Protein AF-A0A3D3XCA2-F1 (afdb_monomer_lite)

Radius of gyration: 22.1 Å; chains: 1; bounding box: 53×29×43 Å

pLDDT: mean 90.27, std 7.69, range [60.09, 97.88]

Structure (mmCIF, N/CA/C/O backbone):
data_AF-A0A3D3XCA2-F1
#
_entry.id   AF-A0A3D3XCA2-F1
#
loop_
_atom_site.group_PDB
_atom_site.id
_atom_site.type_symbol
_atom_site.label_atom_id
_atom_site.label_alt_id
_atom_site.label_comp_id
_atom_site.label_asym_id
_atom_site.label_entity_id
_atom_site.label_seq_id
_atom_site.pdbx_PDB_ins_code
_atom_site.Cartn_x
_atom_site.Cartn_y
_atom_site.Cartn_z
_atom_site.occupancy
_atom_site.B_iso_or_equiv
_atom_site.auth_seq_id
_atom_site.auth_comp_id
_atom_site.auth_asym_id
_atom_site.auth_atom_id
_atom_site.pdbx_PDB_model_num
ATOM 1 N N . MET A 1 1 ? 25.533 -20.237 -24.076 1.00 60.81 1 MET A N 1
ATOM 2 C CA . MET A 1 1 ? 25.798 -18.781 -24.129 1.00 60.81 1 MET A CA 1
ATOM 3 C C . MET A 1 1 ? 26.568 -18.406 -22.875 1.00 60.81 1 MET A C 1
ATOM 5 O O . MET A 1 1 ? 26.204 -18.887 -21.811 1.00 60.81 1 MET A O 1
ATOM 9 N N . LYS A 1 2 ? 27.677 -17.670 -22.999 1.00 74.38 2 LYS A N 1
ATOM 10 C CA . LYS A 1 2 ? 28.513 -17.284 -21.852 1.00 74.38 2 LYS A CA 1
ATOM 11 C C . LYS A 1 2 ? 28.016 -15.934 -21.334 1.00 74.38 2 LYS A C 1
ATOM 13 O O . LYS A 1 2 ? 27.880 -15.007 -22.124 1.00 74.38 2 LYS A O 1
ATOM 18 N N . ASN A 1 3 ? 27.718 -15.855 -20.043 1.00 85.50 3 ASN A N 1
ATOM 19 C CA . ASN A 1 3 ? 27.252 -14.626 -19.407 1.00 85.50 3 ASN A CA 1
ATOM 20 C C . ASN A 1 3 ? 28.373 -13.563 -19.380 1.00 85.50 3 ASN A C 1
ATOM 22 O O . ASN A 1 3 ? 29.539 -13.934 -19.192 1.00 85.50 3 ASN A O 1
ATOM 26 N N . PRO A 1 4 ? 28.053 -12.269 -19.586 1.00 91.75 4 PRO A N 1
ATOM 27 C CA . PRO A 1 4 ? 29.038 -11.191 -19.543 1.00 91.75 4 PRO A CA 1
ATOM 28 C C . PRO A 1 4 ? 29.627 -11.010 -18.140 1.00 91.75 4 PRO A C 1
ATOM 30 O O . PRO A 1 4 ? 29.152 -11.571 -17.151 1.00 91.75 4 PRO A O 1
ATOM 33 N N . THR A 1 5 ? 30.710 -10.241 -18.057 1.00 94.69 5 THR A N 1
ATOM 34 C CA . THR A 1 5 ? 31.444 -9.985 -16.815 1.00 94.69 5 THR A CA 1
ATOM 35 C C . THR A 1 5 ? 31.524 -8.479 -16.559 1.00 94.69 5 THR A C 1
ATOM 37 O O . THR A 1 5 ? 31.838 -7.738 -17.487 1.00 94.69 5 THR A O 1
ATOM 40 N N . ASN A 1 6 ? 31.229 -8.029 -15.335 1.00 92.19 6 ASN A N 1
ATOM 41 C CA . ASN A 1 6 ? 31.304 -6.609 -14.947 1.00 92.19 6 ASN A CA 1
ATOM 42 C C . ASN A 1 6 ? 32.746 -6.153 -14.628 1.00 92.19 6 ASN A C 1
ATOM 44 O O . ASN A 1 6 ? 33.676 -6.967 -14.634 1.00 92.19 6 ASN A O 1
ATOM 48 N N . GLU A 1 7 ? 32.949 -4.868 -14.303 1.00 95.00 7 GLU A N 1
ATOM 49 C CA . GLU A 1 7 ? 34.271 -4.312 -13.956 1.00 95.00 7 GLU A CA 1
ATOM 50 C C . GLU A 1 7 ? 34.964 -4.995 -12.758 1.00 95.00 7 GLU A C 1
ATOM 52 O O . GLU A 1 7 ? 36.185 -4.909 -12.616 1.00 95.00 7 GLU A O 1
ATOM 57 N N . TRP A 1 8 ? 34.220 -5.741 -11.934 1.00 95.69 8 TRP A N 1
ATOM 58 C CA . TRP A 1 8 ? 34.733 -6.495 -10.784 1.00 95.69 8 TRP A CA 1
ATOM 59 C C . TRP A 1 8 ? 34.966 -7.982 -11.061 1.00 95.69 8 TRP A C 1
ATOM 61 O O . TRP A 1 8 ? 35.196 -8.752 -10.129 1.00 95.69 8 TRP A O 1
ATOM 71 N N . LYS A 1 9 ? 34.942 -8.408 -12.329 1.00 94.75 9 LYS A N 1
ATOM 72 C CA . LYS A 1 9 ? 35.160 -9.808 -12.741 1.00 94.75 9 LYS A CA 1
ATOM 73 C C . LYS A 1 9 ? 34.052 -10.777 -12.305 1.00 94.75 9 LYS A C 1
ATOM 75 O O . LYS A 1 9 ? 34.270 -11.988 -12.271 1.00 94.75 9 LYS A O 1
ATOM 80 N N . GLN A 1 10 ? 32.858 -10.275 -11.998 1.00 95.31 10 GLN A N 1
ATOM 81 C CA . GLN A 1 10 ? 31.710 -11.106 -11.642 1.00 95.31 10 GLN A CA 1
ATOM 82 C C . GLN A 1 10 ? 30.864 -11.404 -12.876 1.00 95.31 10 GLN A C 1
ATOM 84 O O . GLN A 1 10 ? 30.678 -10.547 -13.736 1.00 95.31 10 GLN A O 1
ATOM 89 N N . THR A 1 11 ? 30.325 -12.619 -12.947 1.00 95.38 11 THR A N 1
ATOM 90 C CA . THR A 1 11 ? 29.392 -13.004 -14.012 1.00 95.38 11 THR A CA 1
ATOM 91 C C . THR A 1 11 ? 28.037 -12.333 -13.779 1.00 95.38 11 THR A C 1
ATOM 93 O O . THR A 1 11 ? 27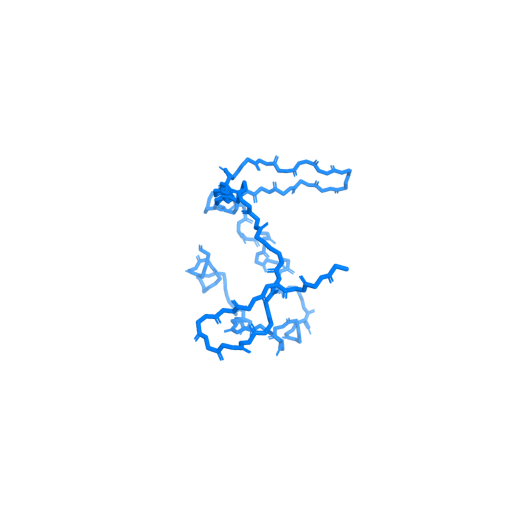.459 -12.500 -12.708 1.00 95.38 11 THR A O 1
ATOM 96 N N . VAL A 1 12 ? 27.521 -11.604 -14.769 1.00 93.50 12 VAL A N 1
ATOM 97 C CA . VAL A 1 12 ? 26.223 -10.906 -14.710 1.00 93.50 12 VAL A CA 1
ATOM 98 C C . VAL A 1 12 ? 25.281 -11.385 -15.818 1.00 93.50 12 VAL A C 1
ATOM 100 O O . VAL A 1 12 ? 25.698 -12.095 -16.732 1.00 93.50 12 VAL A O 1
ATOM 103 N N . GLY A 1 13 ? 23.992 -11.050 -15.718 1.00 90.88 13 GLY A N 1
ATOM 104 C CA . GLY A 1 13 ? 22.991 -11.393 -16.734 1.00 90.88 13 GLY A CA 1
ATOM 105 C C . GLY A 1 13 ? 23.235 -10.704 -18.083 1.00 90.88 13 GLY A C 1
ATOM 106 O O . GLY A 1 13 ? 24.083 -9.822 -18.207 1.00 90.88 13 GLY A O 1
ATOM 107 N N . PHE A 1 14 ? 22.489 -11.116 -19.108 1.00 90.38 14 PHE A N 1
ATOM 108 C CA . PHE A 1 14 ? 22.526 -10.454 -20.414 1.00 90.38 14 PHE A CA 1
ATOM 109 C C . PHE A 1 14 ? 21.985 -9.017 -20.326 1.00 90.38 14 PHE A C 1
ATOM 111 O O . PHE A 1 14 ? 21.154 -8.707 -19.472 1.00 90.38 14 PHE A O 1
ATOM 118 N N . SER A 1 15 ? 22.460 -8.145 -21.219 1.00 88.50 15 SER A N 1
ATOM 119 C CA . SER A 1 15 ? 21.975 -6.764 -21.315 1.00 88.50 15 SER A CA 1
ATOM 120 C C . SER A 1 15 ? 20.504 -6.730 -21.739 1.00 88.50 15 SER A C 1
ATOM 122 O O . SER A 1 15 ? 20.119 -7.423 -22.681 1.00 88.50 15 SER A O 1
ATOM 124 N N . VAL A 1 16 ? 19.694 -5.901 -21.077 1.00 91.00 16 VAL A N 1
ATOM 125 C CA . VAL A 1 16 ? 18.310 -5.605 -21.479 1.00 91.00 16 VAL A CA 1
ATOM 126 C C . VAL A 1 16 ? 18.303 -4.225 -22.134 1.00 91.00 16 VAL A C 1
ATOM 128 O O . VAL A 1 16 ? 17.956 -3.227 -21.513 1.00 91.00 16 VAL A O 1
ATOM 131 N N . GLU A 1 17 ? 18.757 -4.156 -23.386 1.00 91.12 17 GLU A N 1
ATOM 132 C CA . GLU A 1 17 ? 19.009 -2.887 -24.094 1.00 91.12 17 GLU A CA 1
ATOM 133 C C . GLU A 1 17 ? 17.759 -2.008 -24.245 1.00 91.12 17 GLU A C 1
ATOM 135 O O . GLU A 1 17 ? 17.855 -0.785 -24.262 1.00 91.12 17 GLU A O 1
ATOM 140 N N . THR A 1 18 ? 16.578 -2.622 -24.310 1.00 93.50 18 THR A N 1
ATOM 141 C CA . THR A 1 18 ? 15.288 -1.930 -24.440 1.00 93.50 18 THR A CA 1
ATOM 142 C C . THR A 1 18 ? 14.600 -1.709 -23.096 1.00 93.50 18 THR A C 1
ATOM 144 O O . THR A 1 18 ? 13.381 -1.542 -23.046 1.00 93.50 18 THR A O 1
ATOM 147 N N . TRP A 1 19 ? 15.344 -1.780 -21.992 1.00 94.69 19 TRP A N 1
ATOM 148 C CA . TRP A 1 19 ? 14.783 -1.517 -20.677 1.00 94.69 19 TRP A CA 1
ATOM 149 C C . TRP A 1 19 ? 14.316 -0.063 -20.572 1.00 94.69 19 TRP A C 1
ATOM 151 O O . TRP A 1 19 ? 15.072 0.873 -20.831 1.00 94.69 19 TRP A O 1
ATOM 161 N N . SER A 1 20 ? 13.079 0.120 -20.122 1.00 95.06 20 SER A N 1
ATOM 162 C CA . SER A 1 20 ? 12.533 1.415 -19.733 1.00 95.06 20 SER A CA 1
ATOM 163 C C . SER A 1 20 ? 11.860 1.299 -18.368 1.00 95.06 20 SER A C 1
ATOM 165 O O . SER A 1 20 ? 11.311 0.239 -18.052 1.00 95.06 20 SER A O 1
ATOM 167 N N . PRO A 1 21 ? 11.836 2.373 -17.561 1.00 94.88 21 PRO A N 1
ATOM 168 C CA . PRO A 1 21 ? 11.010 2.406 -16.363 1.00 94.88 21 PRO A CA 1
ATOM 169 C C . PRO A 1 21 ? 9.546 2.117 -16.707 1.00 94.88 21 PRO A C 1
ATOM 171 O O . PRO A 1 21 ? 9.034 2.590 -17.724 1.00 94.88 21 PRO A O 1
ATOM 174 N N . VAL A 1 22 ? 8.868 1.356 -15.851 1.00 94.94 22 VAL A N 1
ATOM 175 C CA . VAL A 1 22 ? 7.411 1.221 -15.925 1.00 94.94 22 VAL A CA 1
ATOM 176 C C . VAL A 1 22 ? 6.742 2.516 -15.463 1.00 94.94 22 VAL A C 1
ATOM 178 O O . VAL A 1 22 ? 7.292 3.249 -14.637 1.00 94.94 22 VAL A O 1
ATOM 181 N N . GLY A 1 23 ? 5.556 2.799 -16.002 1.00 94.38 23 GLY A N 1
ATOM 182 C CA . GLY A 1 23 ? 4.737 3.921 -15.549 1.00 94.38 23 GLY A CA 1
ATOM 183 C C . GLY A 1 23 ? 4.286 3.750 -14.097 1.00 94.38 23 GLY A C 1
ATOM 184 O O . GLY A 1 23 ? 4.195 2.632 -13.585 1.00 94.38 23 GLY A O 1
ATOM 185 N N . LEU A 1 24 ? 3.989 4.869 -13.434 1.00 94.69 24 LEU A N 1
ATOM 186 C CA . LEU A 1 24 ? 3.301 4.839 -12.145 1.00 94.69 24 LEU A CA 1
ATOM 187 C C . LEU A 1 24 ? 1.870 4.306 -12.329 1.00 94.69 24 LEU A C 1
ATOM 189 O O . LEU A 1 24 ? 1.303 4.485 -13.409 1.00 94.69 24 LEU A O 1
ATOM 193 N N . PRO A 1 25 ? 1.263 3.703 -11.292 1.00 92.81 25 PRO A N 1
ATOM 194 C CA . PRO A 1 25 ? -0.160 3.386 -11.320 1.00 92.81 25 PRO A CA 1
ATOM 195 C C . PRO A 1 25 ? -0.979 4.650 -11.614 1.00 92.81 25 PRO A C 1
ATOM 197 O O . PRO A 1 25 ? -0.832 5.656 -10.917 1.00 92.81 25 PRO A O 1
ATOM 200 N N . ASP A 1 26 ? -1.838 4.592 -12.629 1.00 93.38 26 ASP A N 1
ATOM 201 C CA . ASP A 1 26 ? -2.728 5.691 -13.030 1.00 93.38 26 ASP A CA 1
ATOM 202 C C . ASP A 1 26 ? -3.868 5.925 -12.022 1.00 93.38 26 ASP A C 1
ATOM 204 O O . ASP A 1 26 ? -4.406 7.025 -11.926 1.00 93.38 26 ASP A O 1
ATOM 208 N N . GLY A 1 27 ? -4.175 4.915 -11.202 1.00 94.25 27 GLY A N 1
ATOM 209 C CA . GLY A 1 27 ? -5.259 4.955 -10.227 1.00 94.25 27 GLY A CA 1
ATOM 210 C C . GLY A 1 27 ? -6.628 4.664 -10.836 1.00 94.25 27 GLY A C 1
ATOM 211 O O . GLY A 1 27 ? -7.631 4.826 -10.136 1.00 94.25 27 GLY A O 1
ATOM 212 N N . GLU A 1 28 ? -6.674 4.226 -12.096 1.00 95.69 28 GLU A N 1
ATOM 213 C CA . GLU A 1 28 ? -7.913 3.835 -12.752 1.00 95.69 28 GLU A CA 1
ATOM 214 C C . GLU A 1 28 ? -8.491 2.564 -12.108 1.00 95.69 28 GLU A C 1
ATOM 216 O O . GLU A 1 28 ? -7.748 1.671 -11.680 1.00 95.69 28 GLU A O 1
ATOM 221 N N . PRO A 1 29 ? -9.826 2.445 -12.015 1.00 96.12 29 PRO A N 1
ATOM 222 C CA . PRO A 1 29 ? -10.449 1.264 -11.444 1.00 96.12 29 PRO A CA 1
ATOM 223 C C . PRO A 1 29 ? -10.124 -0.005 -12.239 1.00 96.12 29 PRO A C 1
ATOM 225 O O . PRO A 1 29 ? -10.395 -0.094 -13.439 1.00 96.12 29 PRO A O 1
ATOM 228 N N . LEU A 1 30 ? -9.624 -1.030 -11.550 1.00 97.06 30 LEU A N 1
ATOM 229 C CA . LEU A 1 30 ? -9.360 -2.33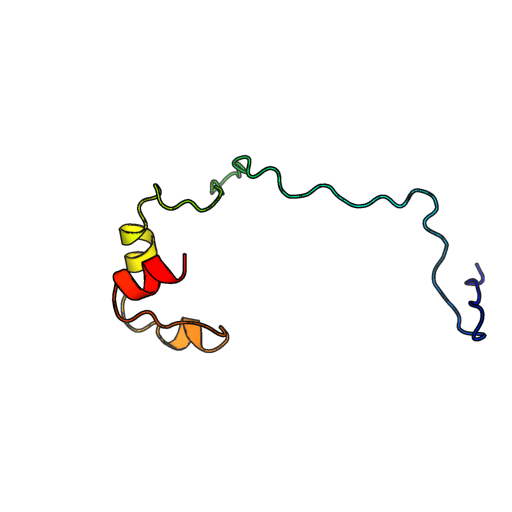8 -12.146 1.00 97.06 30 LEU A CA 1
ATOM 230 C C . LEU A 1 30 ? -10.598 -3.221 -11.978 1.00 97.06 30 LEU A C 1
ATOM 232 O O . LEU A 1 30 ? -10.985 -3.562 -10.858 1.00 97.06 30 LEU A O 1
ATOM 236 N N . ASN A 1 31 ? -11.227 -3.599 -13.091 1.00 97.81 31 ASN A N 1
ATOM 237 C CA . ASN A 1 31 ? -12.429 -4.432 -13.090 1.00 97.81 31 ASN A CA 1
ATOM 238 C C . ASN A 1 31 ? -12.054 -5.899 -13.326 1.00 97.81 31 ASN A C 1
ATOM 240 O O . ASN A 1 31 ? -11.563 -6.256 -14.397 1.00 97.81 31 ASN A O 1
ATOM 244 N N . GLY A 1 32 ? -12.284 -6.745 -12.324 1.00 97.12 32 GLY A N 1
ATOM 245 C CA . GLY A 1 32 ? -12.160 -8.196 -12.428 1.00 97.12 32 GLY A CA 1
ATOM 246 C C . GLY A 1 32 ? -13.521 -8.883 -12.543 1.00 97.12 32 GLY A C 1
ATOM 247 O O . GLY A 1 32 ? -14.571 -8.247 -12.526 1.00 97.12 32 GLY A O 1
ATOM 248 N N . TYR A 1 33 ? -13.505 -10.215 -12.620 1.00 97.81 33 TYR A N 1
ATOM 249 C CA . TYR A 1 33 ? -14.733 -11.018 -12.682 1.00 97.81 33 TYR A CA 1
ATOM 250 C C . TYR A 1 33 ? -15.521 -11.027 -11.365 1.00 97.81 33 TYR A C 1
ATOM 252 O O . TYR A 1 33 ? -16.747 -11.063 -11.387 1.00 97.81 33 TYR A O 1
ATOM 260 N N . PHE A 1 34 ? -14.824 -11.013 -10.226 1.00 97.88 34 PHE A N 1
ATOM 261 C CA . PHE A 1 34 ? -15.432 -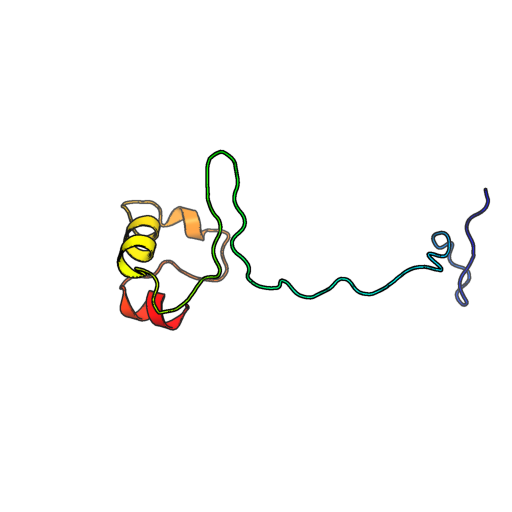11.150 -8.894 1.00 97.88 34 PHE A CA 1
ATOM 262 C C . PHE A 1 34 ? -15.338 -9.888 -8.040 1.00 97.88 34 PHE A C 1
ATOM 264 O O . PHE A 1 34 ? -16.012 -9.782 -7.020 1.00 97.88 34 PHE A O 1
ATOM 271 N N . SER A 1 35 ? -14.474 -8.951 -8.418 1.00 95.88 35 SER A N 1
ATOM 272 C CA . SER A 1 35 ? -14.204 -7.756 -7.632 1.00 95.88 35 SER A CA 1
ATOM 273 C C . SER A 1 35 ? -13.791 -6.595 -8.522 1.00 95.88 35 SER A C 1
ATOM 275 O O . SER A 1 35 ? -13.306 -6.767 -9.644 1.00 95.88 35 SER A O 1
ATOM 277 N N . ARG A 1 36 ? -13.976 -5.398 -7.976 1.00 95.69 36 ARG A N 1
ATOM 278 C CA . ARG A 1 36 ? -13.481 -4.144 -8.519 1.00 95.69 36 ARG A CA 1
ATOM 279 C C . ARG A 1 36 ? -12.480 -3.572 -7.529 1.00 95.69 36 ARG A C 1
ATOM 281 O O . ARG A 1 36 ? -12.772 -3.500 -6.338 1.00 95.69 36 ARG A O 1
ATOM 288 N N . MET A 1 37 ? -11.309 -3.191 -8.018 1.00 95.38 37 MET A N 1
ATOM 289 C CA . MET A 1 37 ? -10.303 -2.500 -7.222 1.00 95.38 37 MET A CA 1
ATOM 290 C C . MET A 1 37 ? -10.327 -1.023 -7.577 1.00 95.38 37 MET A C 1
ATOM 292 O O . MET A 1 37 ? -10.273 -0.653 -8.748 1.00 95.38 37 MET A O 1
ATOM 296 N N . GLU A 1 38 ? -10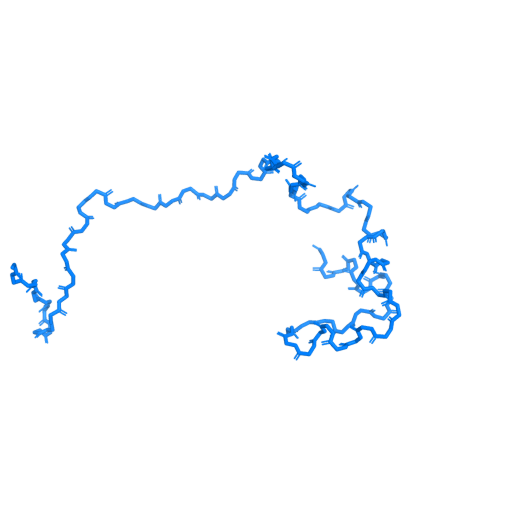.402 -0.186 -6.555 1.00 93.88 38 GLU A N 1
ATOM 297 C CA . GLU A 1 38 ? -10.440 1.262 -6.696 1.00 93.88 38 GLU A CA 1
ATOM 298 C C . GLU A 1 38 ? -9.295 1.876 -5.911 1.00 93.88 38 GLU A C 1
ATOM 300 O O . GLU A 1 38 ? -8.849 1.329 -4.898 1.00 93.88 38 GLU A O 1
ATOM 305 N N . ARG A 1 39 ? -8.843 3.047 -6.359 1.00 94.06 39 ARG A N 1
ATOM 306 C CA . ARG A 1 39 ? -7.912 3.850 -5.580 1.00 94.06 39 ARG A CA 1
ATOM 307 C C . ARG A 1 39 ? -8.567 4.216 -4.253 1.00 94.06 39 ARG A C 1
ATOM 309 O O . ARG A 1 39 ? -9.651 4.793 -4.238 1.00 94.06 39 ARG A O 1
ATOM 316 N N . LEU A 1 40 ? -7.887 3.919 -3.152 1.00 93.12 40 LEU A N 1
ATOM 317 C CA . LEU A 1 40 ? -8.345 4.328 -1.832 1.00 93.12 40 LEU A CA 1
ATOM 318 C C . LEU A 1 40 ? -8.326 5.857 -1.726 1.00 93.12 40 LEU A C 1
ATOM 320 O O . LEU A 1 40 ? -7.330 6.504 -2.065 1.00 93.12 40 LEU A O 1
ATOM 324 N N . ARG A 1 41 ? -9.444 6.427 -1.283 1.00 90.00 41 ARG A N 1
ATOM 325 C CA . ARG A 1 41 ? -9.646 7.867 -1.119 1.00 90.00 41 ARG A CA 1
ATOM 326 C C . ARG A 1 41 ? -10.469 8.126 0.141 1.00 90.00 41 ARG A C 1
ATOM 328 O O . ARG A 1 41 ? -11.221 7.261 0.579 1.00 90.00 41 ARG A O 1
ATOM 335 N N . LYS A 1 42 ? -10.336 9.325 0.712 1.00 86.19 42 LYS A N 1
ATOM 336 C CA . LYS A 1 42 ? -11.018 9.705 1.962 1.00 86.19 42 LYS A CA 1
ATOM 337 C C . LYS A 1 42 ? -12.530 9.903 1.816 1.00 86.19 42 LYS A C 1
ATOM 339 O O . LYS A 1 42 ? -13.225 9.947 2.816 1.00 86.19 42 LYS A O 1
ATOM 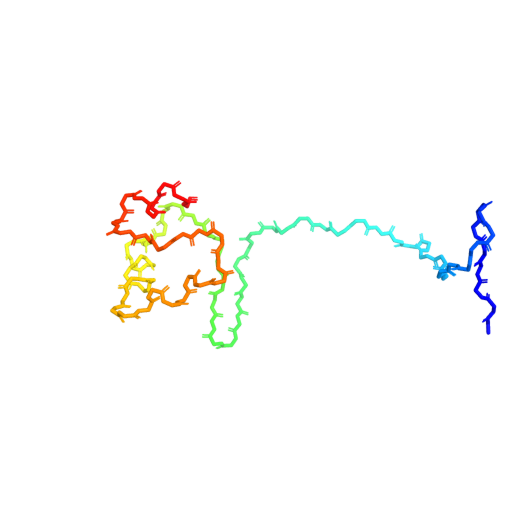344 N N . ASP A 1 43 ? -13.034 10.015 0.589 1.00 86.81 43 ASP A N 1
ATOM 345 C CA . ASP A 1 43 ? -14.465 10.075 0.272 1.00 86.81 43 ASP A CA 1
ATOM 346 C C . ASP A 1 43 ? -15.122 8.685 0.171 1.00 86.81 43 ASP A C 1
ATOM 348 O O . ASP A 1 43 ? -16.334 8.592 -0.015 1.00 86.81 43 ASP A O 1
ATOM 352 N N . HIS A 1 44 ? -14.350 7.598 0.296 1.00 87.62 44 HIS A N 1
ATOM 353 C CA . HIS A 1 44 ? -14.894 6.243 0.383 1.00 87.62 44 HIS A CA 1
ATOM 354 C C . HIS A 1 44 ? -15.533 6.007 1.763 1.00 87.62 44 HIS A C 1
ATOM 356 O O . HIS A 1 44 ? -15.161 6.676 2.728 1.00 87.62 44 HIS A O 1
ATOM 362 N N . PRO A 1 45 ? -16.454 5.033 1.899 1.00 88.44 45 PRO A N 1
ATOM 363 C CA . PRO A 1 45 ? -17.049 4.677 3.187 1.00 88.44 45 PRO A CA 1
ATOM 364 C C . PRO A 1 45 ? -16.015 3.982 4.091 1.00 88.44 45 PRO A C 1
ATOM 366 O O . PRO A 1 45 ? -16.001 2.760 4.246 1.00 88.44 45 PRO A O 1
ATOM 369 N N . LEU A 1 46 ? -15.112 4.767 4.688 1.00 92.81 46 LEU A N 1
ATOM 370 C CA . LEU A 1 46 ? -14.044 4.268 5.555 1.00 92.81 46 LEU A CA 1
ATOM 371 C C . LEU A 1 46 ? -14.599 3.564 6.797 1.00 92.81 46 LEU A C 1
ATOM 373 O O . LEU A 1 46 ? -13.942 2.668 7.316 1.00 92.81 46 LEU A O 1
ATOM 377 N N . GLU A 1 47 ? -15.803 3.921 7.253 1.00 93.12 47 GLU A N 1
ATOM 378 C CA . GLU A 1 47 ? -16.485 3.248 8.364 1.00 93.12 47 GLU 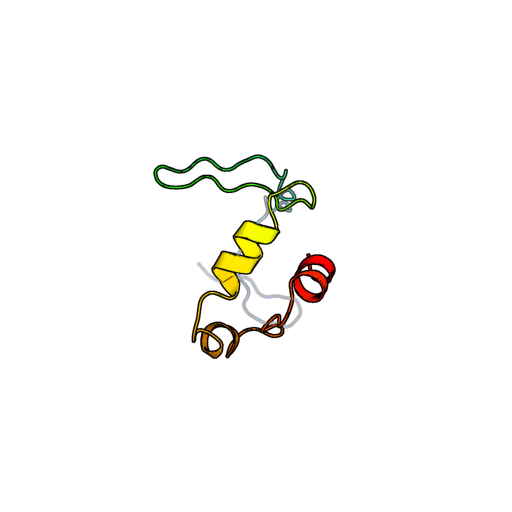A CA 1
ATOM 379 C C . GLU A 1 47 ? -16.762 1.771 8.046 1.00 93.12 47 GLU A C 1
ATOM 381 O O . GLU A 1 47 ? -16.499 0.899 8.872 1.00 93.12 47 GLU A O 1
ATOM 386 N N . GLU A 1 48 ? -17.211 1.453 6.827 1.00 91.69 48 GLU A N 1
ATOM 387 C CA . GLU A 1 48 ? -17.433 0.065 6.400 1.00 91.69 48 GLU A CA 1
ATOM 388 C C . GLU A 1 48 ? -16.116 -0.716 6.324 1.00 91.69 48 GLU A C 1
ATOM 390 O O . GLU A 1 48 ? -16.045 -1.870 6.758 1.00 91.69 48 GLU A O 1
ATOM 395 N N . LEU A 1 49 ? -15.051 -0.073 5.830 1.00 91.50 49 LEU A N 1
ATOM 396 C CA . LEU A 1 49 ? -13.712 -0.661 5.785 1.00 91.50 49 LEU A CA 1
ATOM 397 C C . LEU A 1 49 ? -13.167 -0.919 7.199 1.00 91.50 49 LEU A C 1
ATOM 399 O O . LEU A 1 49 ? -12.653 -2.004 7.480 1.00 91.50 49 LEU A O 1
ATOM 403 N N . PHE A 1 50 ? -13.343 0.037 8.112 1.00 91.94 50 PHE A N 1
ATOM 404 C CA . PHE A 1 50 ? -12.989 -0.103 9.521 1.00 91.94 50 PHE A CA 1
ATOM 405 C C . PHE A 1 50 ? -13.759 -1.247 10.187 1.00 91.94 50 PHE A C 1
ATOM 407 O O . PHE A 1 50 ? -13.160 -2.084 10.866 1.00 91.94 50 PHE A O 1
ATOM 414 N N . HIS A 1 51 ? -15.072 -1.343 9.957 1.00 90.94 51 HIS A N 1
ATOM 415 C CA . HIS A 1 51 ? -15.894 -2.439 10.470 1.00 90.94 51 HIS A CA 1
ATOM 416 C C . HIS A 1 51 ? -15.459 -3.802 9.922 1.00 90.94 51 HIS A C 1
ATOM 418 O O . HIS A 1 51 ? -15.473 -4.787 10.661 1.00 90.94 51 HIS A O 1
ATOM 424 N N . ALA A 1 52 ? -15.035 -3.881 8.658 1.00 89.00 52 ALA A N 1
ATOM 425 C CA . ALA A 1 52 ? -14.487 -5.109 8.087 1.00 89.00 52 ALA A CA 1
ATOM 426 C C . ALA A 1 52 ? -13.162 -5.526 8.756 1.00 89.00 52 ALA A C 1
ATOM 428 O O . ALA A 1 52 ? -12.909 -6.720 8.928 1.00 89.00 52 ALA A O 1
ATOM 429 N N . PHE A 1 53 ? -12.335 -4.557 9.163 1.00 86.94 53 PHE A N 1
ATOM 430 C CA . PHE A 1 53 ? -11.031 -4.790 9.798 1.00 86.94 53 PHE A CA 1
ATOM 431 C C . PHE A 1 53 ? -11.114 -5.082 11.301 1.00 86.94 53 PHE A C 1
ATOM 433 O O . PHE A 1 53 ? -10.227 -5.739 11.840 1.00 86.94 53 PHE A O 1
ATOM 440 N N . THR A 1 54 ? -12.168 -4.616 11.970 1.00 86.06 54 THR A N 1
ATOM 441 C CA . THR A 1 54 ? -12.349 -4.735 13.430 1.00 86.06 54 THR A CA 1
ATOM 442 C C . THR A 1 54 ? -13.415 -5.747 13.843 1.00 86.06 54 THR A C 1
ATOM 444 O O . THR A 1 54 ? -13.721 -5.887 15.030 1.00 86.06 54 THR A O 1
ATOM 447 N N . ARG A 1 55 ? -13.986 -6.490 12.888 1.00 80.81 55 ARG A N 1
ATOM 448 C CA . ARG A 1 55 ? -14.949 -7.552 13.194 1.00 80.81 55 ARG A CA 1
ATOM 449 C C . ARG A 1 55 ? -14.276 -8.619 14.083 1.00 80.81 55 ARG A C 1
ATOM 451 O O . ARG A 1 55 ? -13.181 -9.076 13.792 1.00 80.81 55 ARG A O 1
ATOM 458 N N . SER A 1 56 ? -14.941 -8.928 15.199 1.00 62.66 56 SER A N 1
ATOM 459 C CA . SER A 1 56 ? -14.500 -9.672 16.399 1.00 62.66 56 SER A CA 1
ATOM 460 C C . SER A 1 56 ? -13.406 -10.751 16.257 1.00 62.66 56 SER A C 1
ATOM 462 O O . SER A 1 56 ? -13.519 -11.626 15.408 1.00 62.66 56 SER A O 1
ATOM 464 N N . GLN A 1 57 ? -12.485 -10.769 17.240 1.00 60.09 57 GLN A N 1
ATOM 465 C CA . GLN A 1 57 ? -11.433 -11.774 17.548 1.00 60.09 57 GLN A CA 1
ATOM 466 C C . GLN A 1 57 ? -10.231 -11.874 16.599 1.00 60.09 57 GLN A C 1
ATOM 468 O O . GLN A 1 57 ? -9.309 -12.639 16.854 1.00 60.09 57 GLN A O 1
ATOM 473 N N . ASP A 1 58 ? -10.170 -11.034 15.577 1.00 67.19 58 ASP A N 1
ATOM 474 C CA . ASP A 1 58 ? -9.119 -11.071 14.562 1.00 67.19 58 ASP A CA 1
ATOM 475 C C . ASP A 1 58 ? -7.919 -10.149 14.862 1.00 67.19 58 ASP A C 1
ATOM 477 O O . ASP A 1 58 ? -7.262 -9.657 13.944 1.00 67.19 58 ASP A O 1
ATOM 481 N N . GLU A 1 59 ? -7.582 -9.906 16.135 1.00 74.81 59 GLU A N 1
ATOM 482 C CA . GLU A 1 59 ? -6.335 -9.187 16.463 1.00 74.81 59 GLU A CA 1
ATOM 483 C C . GLU A 1 59 ? -5.099 -9.925 15.911 1.00 74.81 59 GLU A C 1
ATOM 485 O O . GLU A 1 59 ? -4.122 -9.297 15.502 1.00 74.81 59 GLU A O 1
ATOM 490 N N . GLU A 1 60 ? -5.188 -11.252 15.780 1.00 84.31 60 GLU A N 1
ATOM 491 C CA . GLU A 1 60 ? -4.182 -12.102 15.132 1.00 84.31 60 GLU A CA 1
ATOM 492 C C . GLU A 1 60 ? -3.937 -11.742 13.652 1.00 84.31 60 GLU A C 1
ATOM 494 O O . GLU A 1 60 ? -2.854 -11.992 13.125 1.00 84.31 60 GLU A O 1
ATOM 499 N N . ARG A 1 61 ? -4.881 -11.083 12.957 1.00 84.06 61 ARG A N 1
ATOM 500 C CA . ARG A 1 61 ? -4.647 -10.614 11.574 1.00 84.06 61 ARG A CA 1
ATOM 501 C C . ARG A 1 61 ? -3.525 -9.586 11.485 1.00 84.06 61 ARG A C 1
ATOM 503 O O . ARG A 1 61 ? -2.920 -9.432 10.425 1.00 84.06 61 ARG A O 1
ATOM 510 N N . TRP A 1 62 ? -3.233 -8.905 12.588 1.00 88.25 62 TRP A N 1
ATOM 511 C CA . TRP A 1 62 ? -2.181 -7.899 12.663 1.00 88.25 62 TRP A CA 1
ATOM 512 C C . TRP A 1 62 ? -0.827 -8.485 13.073 1.00 88.25 62 TRP A C 1
ATOM 514 O O . TRP A 1 62 ? 0.164 -7.767 13.022 1.00 88.25 62 TRP A O 1
ATOM 524 N N . THR A 1 63 ? -0.736 -9.780 13.415 1.00 90.88 63 THR A N 1
ATOM 525 C CA . THR A 1 63 ? 0.500 -10.423 13.910 1.00 90.88 63 THR A CA 1
ATOM 526 C C . THR A 1 63 ? 1.715 -10.201 13.004 1.00 90.88 63 THR A C 1
ATOM 528 O O . THR A 1 63 ? 2.842 -10.141 13.494 1.00 90.88 63 THR A O 1
ATOM 531 N N . TYR A 1 64 ? 1.501 -10.051 11.696 1.00 92.19 64 TYR A N 1
ATOM 532 C CA . TYR A 1 64 ? 2.567 -9.866 10.707 1.00 92.19 64 TYR A CA 1
ATOM 533 C C . TYR A 1 64 ? 2.537 -8.501 10.011 1.00 92.19 64 TYR A C 1
ATOM 535 O O . TYR A 1 64 ? 3.214 -8.314 8.999 1.00 92.19 64 TYR A O 1
ATOM 543 N N . LEU A 1 65 ? 1.763 -7.548 10.533 1.00 91.31 65 LEU A N 1
ATOM 544 C CA . LEU A 1 65 ? 1.666 -6.198 9.991 1.00 91.31 65 LEU A CA 1
ATOM 545 C C . LEU A 1 65 ? 2.383 -5.208 10.923 1.00 91.31 65 LEU A C 1
ATOM 547 O O . LEU A 1 65 ? 2.268 -5.313 12.140 1.00 91.31 65 LEU A O 1
ATOM 551 N N . PRO A 1 66 ? 3.119 -4.218 10.386 1.00 94.12 66 PRO A N 1
ATOM 552 C CA . PRO A 1 66 ? 3.834 -3.229 11.200 1.00 94.12 66 PRO A CA 1
ATOM 553 C C . PRO A 1 66 ? 2.912 -2.135 11.776 1.00 94.12 66 PRO A C 1
ATOM 555 O O . PRO A 1 66 ? 3.396 -1.124 12.280 1.00 94.12 66 PRO A O 1
ATOM 558 N N . TYR A 1 67 ? 1.595 -2.297 11.653 1.00 91.12 67 TYR A N 1
ATOM 559 C CA . TYR A 1 67 ? 0.559 -1.349 12.054 1.00 91.12 67 TYR A CA 1
ATOM 560 C C . TYR A 1 67 ? -0.682 -2.097 12.555 1.00 91.12 67 TYR A C 1
ATOM 562 O O . TYR A 1 67 ? -0.814 -3.303 12.348 1.00 91.12 67 TYR A O 1
ATOM 570 N N . GLY A 1 68 ? -1.603 -1.359 13.180 1.00 89.19 68 GLY A N 1
ATOM 571 C CA . GLY A 1 68 ? -2.787 -1.915 13.832 1.00 89.19 68 GLY A CA 1
ATOM 572 C C . GLY A 1 68 ? -2.465 -2.673 15.135 1.00 89.19 68 GLY A C 1
ATOM 573 O O . GLY A 1 68 ? -1.326 -2.637 15.605 1.00 89.19 68 GLY A O 1
ATOM 574 N N . PRO A 1 69 ? -3.463 -3.338 15.746 1.00 91.56 69 PRO A N 1
ATOM 575 C CA . PRO A 1 69 ? -4.890 -3.170 15.468 1.00 91.56 69 PRO A CA 1
ATOM 576 C C . PRO A 1 69 ? -5.357 -1.735 15.756 1.00 91.56 69 PRO A C 1
ATOM 578 O O . PRO A 1 69 ? -4.827 -1.054 16.635 1.00 91.56 69 PRO A O 1
ATOM 581 N N . PHE A 1 70 ? -6.368 -1.272 15.023 1.00 90.38 70 PHE A N 1
ATOM 582 C CA . PHE A 1 70 ? -7.006 0.021 15.279 1.00 90.38 70 PHE A CA 1
ATOM 583 C C . PHE A 1 70 ? -8.140 -0.158 16.289 1.00 90.38 70 PHE A C 1
ATOM 585 O O . PHE A 1 70 ? -9.047 -0.958 16.067 1.00 90.38 70 PHE A O 1
ATOM 592 N N . LYS A 1 71 ? -8.075 0.565 17.412 1.00 87.94 71 LYS A N 1
ATOM 593 C CA . LYS A 1 71 ? -9.051 0.446 18.514 1.00 87.94 71 LYS A CA 1
ATOM 594 C C . LYS A 1 71 ? -10.313 1.272 18.290 1.00 87.94 71 LYS A C 1
ATOM 596 O O . LYS A 1 71 ? -11.344 0.993 18.894 1.00 87.94 71 LYS A O 1
ATOM 601 N N . ASP A 1 72 ? -10.217 2.291 17.448 1.00 92.19 72 ASP A N 1
ATOM 602 C CA . ASP A 1 72 ? -11.288 3.228 17.157 1.00 92.19 72 ASP A CA 1
ATOM 603 C C . ASP A 1 72 ? -11.188 3.723 15.711 1.00 92.19 72 ASP A C 1
ATOM 605 O O . ASP A 1 72 ? -10.153 3.601 15.050 1.00 92.19 72 ASP A O 1
ATOM 609 N N . PHE A 1 73 ? -12.296 4.262 15.214 1.00 93.81 73 PHE A N 1
ATOM 610 C CA . PHE A 1 73 ? -12.373 4.769 13.851 1.00 93.81 73 PHE A CA 1
ATOM 611 C C . PHE A 1 73 ? -11.427 5.963 13.588 1.00 93.81 73 PHE A C 1
ATOM 613 O O . PHE A 1 73 ? -10.756 5.945 12.557 1.00 93.81 73 PHE A O 1
ATOM 620 N N . PRO A 1 74 ? -11.266 6.954 14.494 1.00 95.19 74 PRO A N 1
ATOM 621 C CA . PRO A 1 74 ? -10.358 8.082 14.255 1.00 95.19 74 PRO A CA 1
ATOM 622 C C . PRO A 1 74 ? -8.883 7.692 14.058 1.00 95.19 74 PRO A C 1
ATOM 624 O O . PRO A 1 74 ? -8.196 8.263 13.206 1.00 95.19 74 PRO A O 1
ATOM 627 N N . SER A 1 75 ? -8.372 6.716 14.819 1.00 93.62 75 SER A N 1
ATOM 628 C CA . SER A 1 75 ? -7.002 6.212 14.641 1.00 93.62 75 SER A CA 1
ATOM 629 C C . SER A 1 75 ? -6.815 5.489 13.305 1.00 93.62 75 SER A C 1
ATOM 631 O O . SER A 1 75 ? -5.767 5.638 12.676 1.00 93.62 75 SER A O 1
ATOM 633 N N . PHE A 1 76 ? -7.837 4.766 12.841 1.00 92.69 76 PHE A N 1
ATOM 634 C CA . PHE A 1 76 ? -7.863 4.158 11.513 1.00 92.69 76 PHE A CA 1
ATOM 635 C C . PHE A 1 76 ? -7.908 5.210 10.394 1.00 92.69 76 PHE A C 1
ATOM 637 O O . PHE A 1 76 ? -7.111 5.149 9.462 1.00 92.69 76 PHE A O 1
ATOM 644 N N . GLU A 1 77 ? -8.784 6.208 10.505 1.00 93.38 77 GLU A N 1
ATOM 645 C CA . GLU A 1 77 ? -8.928 7.284 9.517 1.00 93.38 77 GLU A CA 1
ATOM 646 C C . GLU A 1 77 ? -7.656 8.136 9.384 1.00 93.38 77 GLU A C 1
ATOM 648 O O . GLU A 1 77 ? -7.317 8.581 8.290 1.00 93.38 77 GLU A O 1
ATOM 653 N N . THR A 1 78 ? -6.921 8.341 10.481 1.00 93.25 78 THR A N 1
ATOM 654 C CA . THR A 1 78 ? -5.640 9.067 10.465 1.00 93.25 78 THR A CA 1
ATOM 655 C C . THR A 1 78 ? -4.544 8.294 9.727 1.00 93.25 78 THR A C 1
ATOM 657 O O . THR A 1 78 ? -3.645 8.901 9.145 1.00 93.25 78 THR A O 1
ATOM 660 N N . TRP A 1 79 ? -4.589 6.962 9.776 1.00 91.69 79 TRP A N 1
ATOM 661 C CA . TRP A 1 79 ? -3.635 6.097 9.084 1.00 91.69 79 TRP A CA 1
ATOM 662 C C . TRP A 1 79 ? -3.873 6.038 7.565 1.00 91.69 79 TRP A C 1
ATOM 664 O O . TRP A 1 79 ? -2.911 5.852 6.817 1.00 91.69 79 TRP A O 1
ATOM 674 N N . ILE A 1 80 ? -5.122 6.225 7.120 1.00 91.06 80 ILE A N 1
ATOM 675 C CA . ILE A 1 80 ? -5.517 6.332 5.702 1.00 91.06 80 ILE A CA 1
ATOM 676 C C . ILE A 1 80 ? -5.168 7.701 5.102 1.00 91.06 80 ILE A C 1
ATOM 678 O O . ILE A 1 80 ? -4.675 7.721 3.952 1.00 91.06 80 ILE A O 1
#

Sequence (80 aa):
MKNPTNEWKQTVGFSVETWSPVGLPDGEPLNGYFSRMERLRKDHPLEELFHAFTRSQDEERWTYLPYGPFKDFPSFETWI

Foldseek 3Di:
DAADADPVRDGDHDDPPPDDDDDDPPQDWDDDPPDIDGDDDLPPPLVVVLCVLPPPDVQVVCVPPPDDDDPDSVVSSVVD

Secondary structure (DSSP, 8-state):
-PPPB-TTS-B-PPP-TT--PPPPP----EE-SS-EE----TTS-HHHHHHHHHSTTGGGGGTT-SS---SSHHHHHHH-